Protein AF-A0AAV5N137-F1 (afdb_monomer_lite)

Structure (mmCIF, N/CA/C/O backbone):
data_AF-A0AAV5N137-F1
#
_entry.id   AF-A0AAV5N137-F1
#
loop_
_atom_site.group_PDB
_atom_site.id
_atom_site.type_symbol
_atom_site.label_atom_id
_atom_site.label_alt_id
_atom_site.label_comp_id
_atom_site.label_asym_id
_atom_site.label_entity_id
_atom_site.label_seq_id
_atom_site.pdbx_PDB_ins_code
_atom_site.Cartn_x
_atom_site.Cartn_y
_atom_site.Cartn_z
_atom_site.occupancy
_atom_site.B_iso_or_equiv
_atom_site.auth_seq_id
_atom_site.auth_comp_id
_atom_site.auth_asym_id
_atom_site.auth_atom_id
_atom_site.pdbx_PDB_model_num
ATOM 1 N N . MET A 1 1 ? -6.662 -9.272 16.182 1.00 46.34 1 MET A N 1
ATOM 2 C CA . MET A 1 1 ? -5.315 -9.118 15.585 1.00 46.34 1 MET A CA 1
ATOM 3 C C . MET A 1 1 ? -5.108 -9.869 14.259 1.00 46.34 1 MET A C 1
ATOM 5 O O . MET A 1 1 ? -4.043 -9.721 13.680 1.00 46.34 1 MET A O 1
ATOM 9 N N . GLY A 1 2 ? -6.077 -10.632 13.726 1.00 52.94 2 GLY A N 1
ATOM 10 C CA . GLY A 1 2 ? -5.868 -11.400 12.486 1.00 52.94 2 GLY A CA 1
ATOM 11 C C . GLY A 1 2 ? -5.713 -10.558 11.212 1.00 52.94 2 GLY A C 1
ATOM 12 O O . GLY A 1 2 ? -4.895 -10.916 10.373 1.00 52.94 2 GLY A O 1
ATOM 13 N N . TYR A 1 3 ? -6.411 -9.423 11.078 1.00 55.66 3 TYR A N 1
ATOM 14 C CA . TYR A 1 3 ? -6.530 -8.713 9.794 1.00 55.66 3 TYR A CA 1
ATOM 15 C C . TYR A 1 3 ? -5.187 -8.220 9.238 1.00 55.66 3 TYR A C 1
ATOM 17 O O . TYR A 1 3 ? -4.901 -8.440 8.071 1.00 55.66 3 TYR A O 1
ATOM 25 N N . LEU A 1 4 ? -4.319 -7.661 10.090 1.00 54.88 4 LEU A N 1
ATOM 26 C CA . LEU A 1 4 ? -2.991 -7.159 9.695 1.00 54.88 4 LEU A CA 1
ATOM 27 C C . LEU A 1 4 ? -2.093 -8.224 9.063 1.00 54.88 4 LEU A C 1
ATOM 29 O O . LEU A 1 4 ? -1.294 -7.922 8.186 1.00 54.88 4 LEU A O 1
ATOM 33 N N . ASN A 1 5 ? -2.207 -9.464 9.535 1.00 53.72 5 ASN A N 1
ATOM 34 C CA . ASN A 1 5 ? -1.331 -10.551 9.108 1.00 53.72 5 ASN A CA 1
ATOM 35 C C . ASN A 1 5 ? -1.971 -11.418 8.019 1.00 53.72 5 ASN A C 1
ATOM 37 O O . ASN A 1 5 ? -1.263 -12.047 7.241 1.00 53.72 5 ASN A O 1
ATOM 41 N N . THR A 1 6 ? -3.303 -11.488 7.988 1.00 56.66 6 THR A N 1
ATOM 42 C CA . THR A 1 6 ? -4.054 -12.412 7.121 1.00 56.66 6 THR A CA 1
ATOM 43 C C . THR A 1 6 ? -4.774 -11.712 5.979 1.00 56.66 6 THR A C 1
ATOM 45 O O . THR A 1 6 ? -5.193 -12.383 5.044 1.00 56.66 6 THR A O 1
ATOM 48 N N . HIS A 1 7 ? -4.921 -10.385 6.048 1.00 61.78 7 HIS A N 1
ATOM 49 C CA . HIS A 1 7 ? -5.815 -9.606 5.190 1.00 61.78 7 HIS A CA 1
ATOM 50 C C . HIS A 1 7 ? -7.255 -10.158 5.168 1.00 61.78 7 HIS A C 1
ATOM 52 O O . HIS A 1 7 ? -7.989 -9.953 4.207 1.00 61.78 7 HIS A O 1
ATOM 58 N N . ASP A 1 8 ? -7.671 -10.855 6.234 1.00 66.31 8 ASP A N 1
ATOM 59 C CA . ASP A 1 8 ? -9.002 -11.448 6.362 1.00 66.31 8 ASP A CA 1
ATOM 60 C C . ASP A 1 8 ? -10.083 -10.371 6.535 1.00 66.31 8 ASP A C 1
ATOM 62 O O . ASP A 1 8 ? -10.318 -9.862 7.638 1.00 66.31 8 ASP A O 1
ATOM 66 N N . SER A 1 9 ? -10.744 -10.016 5.433 1.00 67.75 9 SER A N 1
ATOM 67 C CA . SER A 1 9 ? -11.771 -8.974 5.383 1.00 67.75 9 SER A CA 1
ATOM 68 C C . SER A 1 9 ? -12.958 -9.228 6.317 1.00 67.75 9 SER A C 1
ATOM 70 O O . SER A 1 9 ? -13.647 -8.273 6.672 1.00 67.75 9 SER A O 1
ATOM 72 N N . HIS A 1 10 ? -13.161 -10.454 6.817 1.00 70.19 10 HIS A N 1
ATOM 73 C CA . HIS A 1 10 ? -14.184 -10.751 7.826 1.00 70.19 10 HIS A CA 1
ATOM 74 C C . HIS A 1 10 ? -13.911 -10.103 9.190 1.00 70.19 10 HIS A C 1
ATOM 76 O O . HIS A 1 10 ? -14.809 -10.013 10.026 1.00 70.19 10 HIS A O 1
ATOM 82 N N . LEU A 1 11 ? -12.683 -9.641 9.430 1.00 75.06 11 LEU A N 1
ATOM 83 C CA . LEU A 1 11 ? -12.301 -8.939 10.654 1.00 75.06 11 LEU A CA 1
ATOM 84 C C . LEU A 1 11 ? -12.555 -7.425 10.585 1.00 75.06 11 LEU A C 1
ATOM 86 O O . LEU A 1 11 ? -12.380 -6.735 11.595 1.00 75.06 11 LEU A O 1
ATOM 90 N N . LEU A 1 12 ? -12.957 -6.902 9.422 1.00 78.00 12 LEU A N 1
ATOM 91 C CA . LEU A 1 12 ? -13.358 -5.508 9.253 1.00 78.00 12 LEU A CA 1
ATOM 92 C C . LEU A 1 12 ? -14.721 -5.262 9.902 1.00 78.00 12 LEU A C 1
ATOM 94 O O . LEU A 1 12 ? -15.621 -6.093 9.840 1.00 78.00 12 LEU A O 1
ATOM 98 N N . SER A 1 13 ? -14.878 -4.095 10.522 1.00 82.19 13 SER A N 1
ATOM 99 C CA . SER A 1 13 ? -16.135 -3.679 11.145 1.00 82.19 13 SER A CA 1
ATOM 100 C C . SER A 1 13 ? -17.238 -3.555 10.085 1.00 82.19 13 SER A C 1
ATOM 102 O O . SER A 1 13 ? -17.100 -2.740 9.161 1.00 82.19 13 SER A O 1
ATOM 104 N N . PRO A 1 14 ? -18.360 -4.291 10.203 1.00 83.31 14 PRO A N 1
ATOM 105 C CA . PRO A 1 14 ? -19.490 -4.161 9.291 1.00 83.31 14 PRO A CA 1
ATOM 106 C C . PRO A 1 14 ? -20.093 -2.754 9.301 1.00 83.31 14 PRO A C 1
ATOM 108 O O . PRO A 1 14 ? -20.445 -2.238 8.241 1.00 83.31 14 PRO A O 1
ATOM 111 N N . SER A 1 15 ? -20.173 -2.094 10.467 1.00 82.88 15 SER A N 1
ATOM 112 C CA . SER A 1 15 ? -20.738 -0.738 10.562 1.00 82.88 15 SER A CA 1
ATOM 113 C C . SER A 1 15 ? -19.902 0.325 9.850 1.00 82.88 15 SER A C 1
ATOM 115 O O . SER A 1 15 ? -20.441 1.357 9.442 1.00 82.88 15 SER A O 1
ATOM 117 N N . ILE A 1 16 ? -18.600 0.088 9.686 1.00 81.31 16 ILE A N 1
ATOM 118 C CA . ILE A 1 16 ? -17.709 0.952 8.908 1.00 81.31 16 ILE A CA 1
ATOM 119 C C . ILE A 1 16 ? -17.701 0.539 7.439 1.00 81.31 16 ILE A C 1
ATOM 121 O O . ILE A 1 16 ? -17.806 1.403 6.572 1.00 81.31 16 ILE A O 1
ATOM 125 N N . SER A 1 17 ? -17.674 -0.763 7.156 1.00 79.38 17 SER A N 1
ATOM 126 C CA . SER A 1 17 ? -17.726 -1.297 5.790 1.00 79.38 17 SER A CA 1
ATOM 127 C C . SER A 1 17 ? -18.972 -0.829 5.039 1.00 79.38 17 SER A C 1
ATOM 129 O O . SER A 1 17 ? -18.875 -0.395 3.897 1.00 79.38 17 SER A O 1
ATOM 131 N N . ALA A 1 18 ? -20.128 -0.800 5.709 1.00 80.19 18 ALA A N 1
ATOM 132 C CA . ALA A 1 18 ? -21.384 -0.309 5.140 1.00 80.19 18 ALA A CA 1
ATOM 133 C C . ALA A 1 18 ? -21.355 1.179 4.738 1.00 80.19 18 ALA A C 1
ATOM 135 O O . ALA A 1 18 ? -22.174 1.611 3.931 1.00 80.19 18 ALA A O 1
ATOM 136 N N . LYS A 1 19 ? -20.431 1.976 5.290 1.00 80.12 19 LYS A N 1
ATOM 137 C CA . LYS A 1 19 ? -20.258 3.400 4.945 1.00 80.12 19 LYS A CA 1
ATOM 138 C C . LYS A 1 19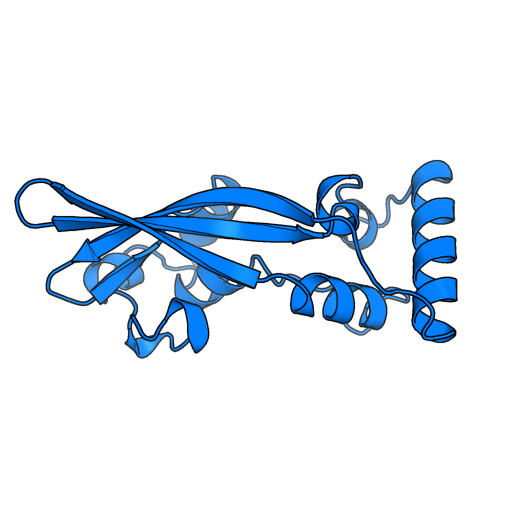 ? -19.316 3.612 3.763 1.00 80.12 19 LYS A C 1
ATOM 140 O O . LYS A 1 19 ? -19.058 4.754 3.401 1.00 80.12 19 LYS A O 1
ATOM 145 N N . CYS A 1 20 ? -18.796 2.529 3.199 1.00 77.19 20 CYS A N 1
ATOM 146 C CA . CYS A 1 20 ? -17.802 2.544 2.149 1.00 77.19 20 CYS A CA 1
ATOM 147 C C . CYS A 1 20 ? -18.326 1.805 0.915 1.00 77.19 20 CYS A C 1
ATOM 149 O O . CYS A 1 20 ? -17.982 0.638 0.717 1.00 77.19 20 CYS A O 1
ATOM 151 N N . PRO A 1 21 ? -19.190 2.438 0.101 1.00 74.31 21 PRO A N 1
ATOM 152 C CA . PRO A 1 21 ? -19.767 1.801 -1.082 1.00 74.31 21 PRO A CA 1
ATOM 153 C C . PRO A 1 21 ? -18.718 1.272 -2.075 1.00 74.31 21 PRO A C 1
ATOM 155 O O . PRO A 1 21 ? -18.982 0.271 -2.732 1.00 74.31 21 PRO A O 1
ATOM 158 N N . GLY A 1 22 ? -17.510 1.849 -2.114 1.00 65.69 22 GLY A N 1
ATOM 159 C CA . GLY A 1 22 ? -16.383 1.331 -2.907 1.00 65.69 22 GLY A CA 1
ATOM 160 C C . GLY A 1 22 ? -15.729 0.039 -2.377 1.00 65.69 22 GLY A C 1
ATOM 161 O O . GLY A 1 22 ? -14.811 -0.481 -3.010 1.00 65.69 22 GLY A O 1
ATOM 162 N N . GLY A 1 23 ? -16.181 -0.486 -1.230 1.00 70.19 23 GLY A N 1
ATOM 163 C CA . GLY A 1 23 ? -15.668 -1.701 -0.584 1.00 70.19 23 GLY A CA 1
ATOM 164 C C . GLY A 1 23 ? -14.403 -1.453 0.242 1.00 70.19 23 GLY A C 1
ATOM 165 O O . GLY A 1 23 ? -13.297 -1.396 -0.289 1.00 70.19 23 GLY A O 1
ATOM 166 N N . ILE A 1 24 ? -14.537 -1.319 1.567 1.00 69.31 24 ILE A N 1
A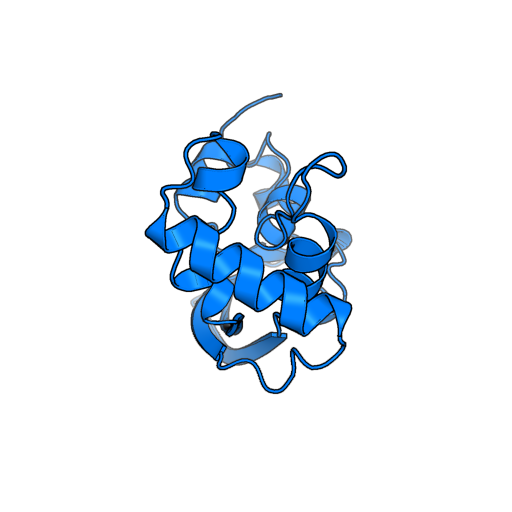TOM 167 C CA . ILE A 1 24 ? -13.401 -1.009 2.459 1.00 69.31 24 ILE A CA 1
ATOM 168 C C . ILE A 1 24 ? -12.321 -2.102 2.485 1.00 69.31 24 ILE A C 1
ATOM 170 O O . ILE A 1 24 ? -11.149 -1.806 2.704 1.00 69.31 24 ILE A O 1
ATOM 174 N N . ASP A 1 25 ? -12.699 -3.350 2.225 1.00 64.75 25 ASP A N 1
ATOM 175 C CA . ASP A 1 25 ? -11.802 -4.492 2.070 1.00 64.75 25 ASP A CA 1
ATOM 176 C C . ASP A 1 25 ? -10.869 -4.311 0.868 1.00 64.75 25 ASP A C 1
ATOM 178 O O . ASP A 1 25 ? -9.657 -4.488 0.998 1.00 64.75 25 ASP A O 1
ATOM 182 N N . LYS A 1 26 ? -11.409 -3.843 -0.264 1.00 59.59 26 LYS A N 1
ATOM 183 C CA . LYS A 1 26 ? -10.624 -3.486 -1.452 1.00 59.59 26 LYS A CA 1
ATOM 184 C C . LYS A 1 26 ? -9.680 -2.320 -1.149 1.00 59.59 26 LYS A C 1
ATOM 186 O O . LYS A 1 26 ? -8.545 -2.319 -1.612 1.00 59.59 26 LYS A O 1
ATOM 191 N N . LEU A 1 27 ? -10.124 -1.339 -0.356 1.00 54.25 27 LEU A N 1
ATOM 192 C CA . LEU A 1 27 ? -9.367 -0.115 -0.059 1.00 54.25 27 LEU A CA 1
ATOM 193 C C . LEU A 1 27 ? -8.231 -0.305 0.937 1.00 54.25 27 LEU A C 1
ATOM 195 O O . LEU A 1 27 ? -7.148 0.236 0.732 1.00 54.25 27 LEU A O 1
ATOM 199 N N . ALA A 1 28 ? -8.454 -1.065 2.002 1.00 53.66 28 ALA A N 1
ATOM 200 C CA . ALA A 1 28 ? -7.406 -1.389 2.959 1.00 53.66 28 ALA A CA 1
ATOM 201 C C . ALA A 1 28 ? -6.327 -2.289 2.327 1.00 53.66 28 ALA A C 1
ATOM 203 O O . ALA A 1 28 ? -5.169 -2.228 2.727 1.00 53.66 28 ALA A O 1
ATOM 204 N N . MET A 1 29 ? -6.680 -3.054 1.285 1.00 50.62 29 MET A N 1
ATOM 205 C CA . MET A 1 29 ? -5.733 -3.809 0.455 1.00 50.62 29 MET A CA 1
ATOM 206 C C . MET A 1 29 ? -5.156 -3.007 -0.723 1.00 50.62 29 MET A C 1
ATOM 208 O O . MET A 1 29 ? -4.165 -3.436 -1.305 1.00 50.62 29 MET A O 1
ATOM 212 N N . LEU A 1 30 ? -5.723 -1.845 -1.070 1.00 47.59 30 LEU A N 1
ATOM 213 C CA . LEU A 1 30 ? -5.300 -0.994 -2.199 1.00 47.59 30 LEU A CA 1
ATOM 214 C C . LEU A 1 30 ? -3.940 -0.319 -1.995 1.00 47.59 30 LEU A C 1
ATOM 216 O O . LEU A 1 30 ? -3.433 0.307 -2.924 1.00 47.59 30 LEU A O 1
ATOM 220 N N . GLU A 1 31 ? -3.310 -0.470 -0.829 1.00 53.66 31 GLU A N 1
ATOM 221 C CA . GLU A 1 31 ? -1.874 -0.206 -0.726 1.00 53.66 31 GLU A CA 1
ATOM 222 C C . GLU A 1 31 ? -1.050 -1.227 -1.512 1.00 53.66 31 GLU A C 1
ATOM 224 O O . GLU A 1 31 ? 0.067 -0.911 -1.885 1.00 53.66 31 GLU A O 1
ATOM 229 N N . HIS A 1 32 ? -1.602 -2.391 -1.864 1.00 58.78 32 HIS A N 1
ATOM 230 C CA . HIS A 1 32 ? -1.098 -3.273 -2.913 1.00 58.78 32 HIS A CA 1
ATOM 231 C C . HIS A 1 32 ? -1.877 -3.014 -4.204 1.00 58.78 32 HIS A C 1
ATOM 233 O O . HIS A 1 32 ? -2.744 -3.793 -4.596 1.00 58.78 32 HIS A O 1
ATOM 239 N N . ASN A 1 33 ? -1.576 -1.904 -4.876 1.00 61.28 33 ASN A N 1
ATOM 240 C CA . ASN A 1 33 ? -2.116 -1.598 -6.200 1.00 61.28 33 ASN A CA 1
ATOM 241 C C . ASN A 1 33 ? -1.039 -1.849 -7.265 1.00 61.28 33 ASN A C 1
ATOM 243 O O . ASN A 1 33 ? -0.489 -0.881 -7.807 1.00 61.28 33 ASN A O 1
ATOM 247 N N . PRO A 1 34 ? -0.676 -3.122 -7.540 1.00 69.44 34 PRO A N 1
ATOM 248 C CA . PRO A 1 34 ? 0.251 -3.414 -8.614 1.00 69.44 34 PRO A CA 1
ATOM 249 C C . PRO A 1 34 ? -0.312 -2.871 -9.924 1.00 69.44 34 PRO A C 1
ATOM 251 O O . PRO A 1 34 ? -1.511 -2.623 -10.075 1.00 69.44 34 PRO A O 1
ATOM 254 N N . LEU A 1 35 ? 0.573 -2.689 -10.891 1.00 74.25 35 LEU A N 1
ATOM 255 C CA . LEU A 1 35 ? 0.153 -2.275 -12.218 1.00 74.25 35 LEU A CA 1
ATOM 256 C C . LEU A 1 35 ? -0.818 -3.289 -12.845 1.00 74.25 35 LEU A C 1
ATOM 258 O O . LEU A 1 35 ? -0.934 -4.423 -12.383 1.00 74.25 35 LEU A O 1
ATOM 262 N N . PRO A 1 36 ? -1.519 -2.908 -13.918 1.00 74.25 36 PRO A N 1
ATOM 263 C CA . PRO A 1 36 ? -2.243 -3.865 -14.743 1.00 74.25 36 PRO A CA 1
ATOM 264 C C . PRO A 1 36 ? -1.318 -4.984 -15.277 1.00 74.25 36 PRO A C 1
ATOM 266 O O . PRO A 1 36 ? -0.151 -4.699 -15.564 1.00 74.25 36 PRO A O 1
ATOM 269 N N . PRO A 1 37 ? -1.798 -6.237 -15.432 1.00 82.00 37 PRO A N 1
ATOM 270 C CA . PRO A 1 37 ? -0.974 -7.367 -15.886 1.00 82.00 37 PRO A CA 1
ATOM 271 C C . PRO A 1 37 ? -0.313 -7.198 -17.261 1.00 82.00 37 PRO A C 1
ATOM 273 O O . PRO A 1 37 ? 0.686 -7.851 -17.549 1.00 82.00 37 PRO A O 1
ATOM 276 N N . ASP A 1 38 ? -0.872 -6.341 -18.110 1.00 81.62 38 ASP A N 1
ATOM 277 C CA . ASP A 1 38 ? -0.360 -5.974 -19.431 1.00 81.62 38 ASP A CA 1
ATOM 278 C C . ASP A 1 38 ? 0.766 -4.923 -19.380 1.00 81.62 38 ASP A C 1
ATOM 280 O O . ASP A 1 38 ? 1.404 -4.652 -20.397 1.00 81.62 38 ASP A O 1
ATOM 284 N N . ASN A 1 39 ? 1.063 -4.354 -18.208 1.00 83.12 39 ASN A N 1
ATOM 285 C CA . ASN A 1 39 ? 2.172 -3.424 -18.032 1.00 83.12 39 ASN A CA 1
ATOM 286 C C . ASN A 1 39 ? 3.517 -4.161 -17.876 1.00 83.12 39 ASN A C 1
ATOM 288 O O . ASN A 1 39 ? 3.652 -5.084 -17.073 1.00 83.12 39 ASN A O 1
ATOM 292 N N . GLU A 1 40 ? 4.560 -3.689 -18.566 1.00 84.44 40 GLU A N 1
ATOM 293 C CA . GLU A 1 40 ? 5.906 -4.285 -18.525 1.00 84.44 40 GLU A CA 1
ATOM 294 C C . GLU A 1 40 ? 6.555 -4.319 -17.122 1.00 84.44 40 GLU A C 1
ATOM 296 O O . GLU A 1 40 ? 7.434 -5.147 -16.864 1.00 84.44 40 GLU A O 1
ATOM 301 N N . TYR A 1 41 ? 6.111 -3.458 -16.198 1.00 84.56 41 TYR A N 1
ATOM 302 C CA . TYR A 1 41 ? 6.585 -3.409 -14.812 1.00 84.56 41 TYR A CA 1
ATOM 303 C C . TYR A 1 41 ? 5.663 -4.143 -13.828 1.00 84.56 41 TYR A C 1
ATOM 305 O O . TYR A 1 41 ? 5.887 -4.065 -12.620 1.00 84.56 41 TYR A O 1
ATOM 313 N N . TYR A 1 42 ? 4.653 -4.882 -14.302 1.00 84.62 42 TYR A N 1
ATOM 314 C CA . TYR A 1 42 ? 3.693 -5.588 -13.447 1.00 84.62 42 TYR A CA 1
ATOM 315 C C . TYR A 1 42 ? 4.355 -6.507 -12.416 1.00 84.62 42 TYR A C 1
ATOM 317 O O . TYR A 1 42 ? 4.123 -6.354 -11.218 1.00 84.62 42 TYR A O 1
ATOM 325 N N . ALA A 1 43 ? 5.231 -7.414 -12.852 1.00 87.81 43 ALA A N 1
ATOM 326 C CA . ALA A 1 43 ? 5.885 -8.365 -11.950 1.00 87.81 43 ALA A CA 1
ATOM 327 C C . ALA A 1 43 ? 6.769 -7.665 -10.901 1.00 87.81 43 ALA A C 1
ATOM 329 O O . ALA A 1 43 ? 6.752 -8.031 -9.726 1.00 87.81 43 ALA A O 1
ATOM 330 N N . LEU A 1 44 ? 7.481 -6.605 -11.306 1.00 87.50 44 LEU A N 1
ATOM 331 C CA . LEU A 1 44 ? 8.245 -5.760 -10.386 1.00 87.50 44 LEU A CA 1
ATOM 332 C C . LEU A 1 44 ? 7.317 -5.074 -9.373 1.00 87.50 44 LEU A C 1
ATOM 334 O O . LEU A 1 44 ? 7.633 -5.038 -8.188 1.00 87.50 44 LEU A O 1
ATOM 338 N N . SER A 1 45 ? 6.166 -4.564 -9.821 1.00 82.44 45 SER A N 1
ATOM 339 C CA . SER A 1 45 ? 5.182 -3.927 -8.942 1.00 82.44 45 SER A CA 1
ATOM 340 C C . SER A 1 45 ? 4.637 -4.887 -7.896 1.00 82.44 45 SER A C 1
ATOM 342 O O . SER A 1 45 ? 4.641 -4.562 -6.712 1.00 82.44 45 SER A O 1
ATOM 344 N N . GLN A 1 46 ? 4.262 -6.101 -8.304 1.00 83.94 46 GLN A N 1
ATOM 345 C CA . GLN A 1 46 ? 3.807 -7.132 -7.379 1.00 83.94 46 GLN A CA 1
ATOM 346 C C . GLN A 1 46 ? 4.885 -7.497 -6.365 1.00 83.94 46 GLN A C 1
ATOM 348 O O . GLN A 1 46 ? 4.583 -7.626 -5.182 1.00 83.94 46 GLN A O 1
ATOM 353 N N . TYR A 1 47 ? 6.134 -7.628 -6.814 1.00 87.19 47 TYR A N 1
ATOM 354 C CA . TYR A 1 47 ? 7.253 -7.909 -5.926 1.00 87.19 47 TYR A CA 1
ATOM 355 C C . TYR A 1 47 ? 7.445 -6.805 -4.881 1.00 87.19 47 TYR A C 1
ATOM 357 O O . TY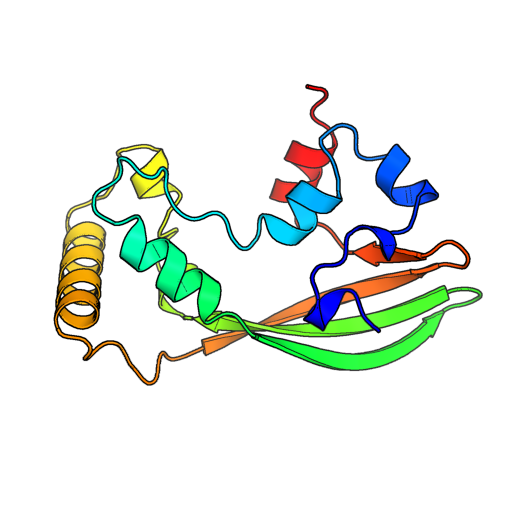R A 1 47 ? 7.460 -7.093 -3.690 1.00 87.19 47 TYR A O 1
ATOM 365 N N . LEU A 1 48 ? 7.528 -5.541 -5.307 1.00 85.94 48 LEU A N 1
ATOM 366 C CA . LEU A 1 48 ? 7.727 -4.411 -4.397 1.00 85.94 48 LEU A CA 1
ATOM 367 C C . LEU A 1 48 ? 6.572 -4.265 -3.396 1.00 85.94 48 LEU A C 1
ATOM 369 O O . LEU A 1 48 ? 6.821 -4.015 -2.220 1.00 85.94 48 LEU A O 1
ATOM 373 N N . TYR A 1 49 ? 5.324 -4.458 -3.827 1.00 81.44 49 TYR A N 1
ATOM 374 C CA . TYR A 1 49 ? 4.179 -4.455 -2.914 1.00 81.44 49 TYR A CA 1
ATOM 375 C C . TYR A 1 49 ? 4.198 -5.644 -1.946 1.00 81.44 49 TYR A C 1
ATOM 377 O O . TYR A 1 49 ? 3.909 -5.469 -0.768 1.00 81.44 49 TYR A O 1
ATOM 385 N N . GLY A 1 50 ? 4.624 -6.829 -2.394 1.00 81.06 50 GLY A N 1
ATOM 386 C CA . GLY A 1 50 ? 4.795 -8.003 -1.532 1.00 81.06 50 GLY A CA 1
ATOM 387 C C . GLY A 1 50 ? 5.890 -7.857 -0.468 1.00 81.06 50 GLY A C 1
ATOM 388 O O . GLY A 1 50 ? 5.905 -8.607 0.504 1.00 81.06 50 GLY A O 1
ATOM 389 N N . GLU A 1 51 ? 6.788 -6.883 -0.620 1.00 85.62 51 GLU A N 1
ATOM 390 C CA . GLU A 1 51 ? 7.830 -6.565 0.359 1.00 85.62 51 GLU A CA 1
ATOM 391 C C . GLU A 1 51 ? 7.346 -5.623 1.475 1.00 85.62 51 GLU A C 1
ATOM 393 O O . GLU A 1 51 ? 8.105 -5.344 2.409 1.00 85.62 51 GLU A O 1
ATOM 398 N N . ILE A 1 52 ? 6.110 -5.123 1.424 1.00 82.12 52 ILE A N 1
ATOM 399 C CA . ILE A 1 52 ? 5.546 -4.320 2.513 1.00 82.12 52 ILE A CA 1
ATOM 400 C C . ILE A 1 52 ? 5.312 -5.208 3.740 1.00 82.12 52 ILE A C 1
ATOM 402 O O . ILE A 1 52 ? 4.750 -6.298 3.652 1.00 82.12 52 ILE A O 1
ATOM 406 N N . THR A 1 53 ? 5.728 -4.732 4.914 1.00 81.12 53 THR A N 1
ATOM 407 C CA . THR A 1 53 ? 5.506 -5.443 6.184 1.00 81.12 53 THR A CA 1
ATOM 408 C C . THR A 1 53 ? 4.808 -4.555 7.197 1.00 81.12 53 THR A C 1
ATOM 410 O O . THR A 1 53 ? 5.120 -3.369 7.280 1.00 81.12 53 THR A O 1
ATOM 413 N N . TYR A 1 54 ? 3.948 -5.141 8.026 1.00 78.50 54 TYR A N 1
ATOM 414 C CA . TYR A 1 54 ? 3.184 -4.431 9.050 1.00 78.50 54 TYR A CA 1
ATOM 415 C C . TYR A 1 54 ? 3.588 -4.882 10.455 1.00 78.50 54 TYR A C 1
ATOM 417 O O . TYR A 1 54 ? 3.883 -6.055 10.689 1.00 78.50 54 TYR A O 1
ATOM 425 N N . LYS A 1 55 ? 3.579 -3.953 11.412 1.00 79.62 55 LYS A N 1
ATOM 426 C CA . LYS A 1 55 ? 3.861 -4.221 12.823 1.00 79.62 55 LYS A CA 1
ATOM 427 C C . LYS A 1 55 ? 3.020 -3.327 13.726 1.00 79.62 55 LYS A C 1
ATOM 429 O O . LYS A 1 55 ? 2.975 -2.117 13.548 1.00 79.62 55 LYS A O 1
ATOM 434 N N . ILE A 1 56 ? 2.414 -3.902 14.762 1.00 79.62 56 ILE A N 1
ATOM 435 C CA . ILE A 1 56 ? 1.756 -3.115 15.813 1.00 79.62 56 ILE A CA 1
ATOM 436 C C . ILE A 1 56 ? 2.825 -2.426 16.667 1.00 79.62 56 ILE A C 1
ATOM 438 O O . ILE A 1 56 ? 3.749 -3.074 17.166 1.00 79.62 56 ILE A O 1
ATOM 442 N N . ARG A 1 57 ? 2.706 -1.107 16.836 1.00 84.94 57 ARG A N 1
ATOM 443 C CA . ARG A 1 57 ? 3.630 -0.297 17.645 1.00 84.94 57 ARG A CA 1
ATOM 444 C C . ARG A 1 57 ? 3.076 0.044 19.007 1.00 84.94 57 ARG A C 1
ATOM 446 O O . ARG A 1 57 ? 3.831 0.069 19.975 1.00 84.94 57 ARG A O 1
ATOM 453 N N . SER A 1 58 ? 1.785 0.324 19.078 1.00 85.50 58 SER A N 1
ATOM 454 C CA . SER A 1 58 ? 1.128 0.656 20.330 1.00 85.50 58 SER A CA 1
ATOM 455 C C . SER A 1 58 ? -0.359 0.365 20.251 1.00 85.50 58 SER A C 1
ATOM 457 O O . SER A 1 58 ? -0.960 0.332 19.178 1.00 85.50 58 SER A O 1
ATOM 459 N N . GLU A 1 59 ? -0.942 0.173 21.425 1.00 88.81 59 GLU A N 1
ATOM 460 C CA . GLU A 1 59 ? -2.377 0.066 21.617 1.00 88.81 59 GLU A CA 1
ATOM 461 C C . GLU A 1 59 ? -2.753 1.011 22.752 1.00 88.81 59 GLU A C 1
ATOM 463 O O . GLU A 1 59 ? -2.088 1.053 23.790 1.00 88.81 59 GLU A O 1
ATOM 468 N N . ARG A 1 60 ? -3.807 1.799 22.560 1.00 89.94 60 ARG A N 1
ATOM 469 C CA . ARG A 1 60 ? -4.345 2.681 23.596 1.00 89.94 60 ARG A CA 1
ATOM 470 C C . ARG A 1 60 ? -5.858 2.606 23.618 1.00 89.94 60 ARG A C 1
ATOM 472 O O . ARG A 1 60 ? -6.498 2.473 22.579 1.00 89.94 60 ARG A O 1
ATOM 479 N N . LYS A 1 61 ? -6.438 2.735 24.805 1.00 87.38 61 LYS A N 1
ATOM 480 C CA . LYS A 1 61 ? -7.886 2.835 24.969 1.00 87.38 61 LYS A CA 1
ATOM 481 C C . LYS A 1 61 ? -8.312 4.300 24.871 1.00 87.38 61 LYS A C 1
ATOM 483 O O . LYS A 1 61 ? -7.716 5.149 25.527 1.00 87.38 61 LYS A O 1
ATOM 488 N N . ASP A 1 62 ? -9.338 4.570 24.075 1.00 84.50 62 ASP A N 1
ATOM 489 C CA . ASP A 1 62 ? -9.970 5.881 23.923 1.00 84.50 62 ASP A CA 1
ATOM 490 C C . ASP A 1 62 ? -11.490 5.719 24.081 1.00 84.50 62 ASP A C 1
ATOM 492 O O . ASP A 1 62 ? -12.194 5.257 23.177 1.00 84.50 62 ASP A O 1
ATOM 496 N N . GLY A 1 63 ? -11.986 5.979 25.295 1.00 84.06 63 GLY A N 1
ATOM 497 C CA . GLY A 1 63 ? -13.357 5.659 25.696 1.00 84.06 63 GLY A CA 1
ATOM 498 C C . GLY A 1 63 ? -13.675 4.164 25.548 1.00 84.06 63 GLY A C 1
ATOM 499 O O . GLY A 1 63 ? -13.045 3.317 26.182 1.00 84.06 63 GLY A O 1
ATOM 500 N N . ASP A 1 64 ? -14.649 3.847 24.694 1.00 80.06 64 ASP A N 1
ATOM 501 C CA . ASP A 1 64 ? -15.090 2.478 24.374 1.00 80.06 64 ASP A CA 1
ATOM 502 C C . ASP A 1 64 ? -14.300 1.827 23.222 1.00 80.06 64 ASP A C 1
ATOM 504 O O . ASP A 1 64 ? -14.621 0.715 22.798 1.00 80.06 64 ASP A O 1
ATOM 508 N N . ARG A 1 65 ? -13.288 2.517 22.685 1.00 80.94 65 ARG A N 1
ATOM 509 C CA . ARG A 1 65 ? -12.529 2.098 21.502 1.00 80.94 65 ARG A CA 1
ATOM 510 C C . ARG A 1 65 ? -11.097 1.741 21.878 1.00 80.94 65 ARG A C 1
ATOM 512 O O . ARG A 1 65 ? -10.531 2.310 22.812 1.00 80.94 65 ARG A O 1
ATOM 519 N N . ILE A 1 66 ? -10.495 0.829 21.121 1.00 84.00 66 ILE A N 1
ATOM 520 C CA . ILE A 1 66 ? -9.050 0.580 21.178 1.00 84.00 66 ILE A CA 1
ATOM 521 C C . ILE A 1 66 ? -8.445 1.134 19.895 1.00 84.00 66 ILE A C 1
ATOM 523 O O . ILE A 1 66 ? -8.848 0.751 18.803 1.00 84.00 66 ILE A O 1
ATOM 527 N N . ILE A 1 67 ? -7.496 2.050 20.027 1.00 85.56 67 ILE A N 1
ATOM 528 C CA . ILE A 1 67 ? -6.718 2.589 18.918 1.00 85.56 67 ILE A CA 1
ATOM 529 C C . ILE A 1 67 ? -5.402 1.822 18.871 1.00 85.56 67 ILE A C 1
ATOM 531 O O . ILE A 1 67 ? -4.653 1.811 19.847 1.00 85.56 67 ILE A O 1
ATOM 535 N N . VAL A 1 68 ? -5.131 1.193 17.736 1.00 83.00 68 VAL A N 1
ATOM 536 C CA . VAL A 1 68 ? -3.912 0.443 17.448 1.00 83.00 68 VAL A CA 1
ATOM 537 C C . VAL A 1 68 ? -3.093 1.259 16.461 1.00 83.00 68 VAL A C 1
ATOM 539 O O . VAL A 1 68 ? -3.546 1.501 15.346 1.00 83.00 68 VAL A O 1
ATOM 542 N N . THR A 1 69 ? -1.896 1.687 16.844 1.00 84.25 69 THR A N 1
ATOM 543 C CA . THR A 1 69 ? -0.964 2.301 15.895 1.00 84.25 69 THR A CA 1
ATOM 544 C C . THR A 1 69 ? -0.184 1.200 15.196 1.00 84.25 69 THR A C 1
ATOM 546 O O . THR A 1 69 ? 0.483 0.379 15.838 1.00 84.25 69 THR A O 1
ATOM 549 N N . VAL A 1 70 ? -0.258 1.199 13.873 1.00 81.75 70 VAL A N 1
ATOM 550 C CA . VAL A 1 70 ? 0.409 0.244 12.996 1.00 81.75 70 VAL A CA 1
ATOM 551 C C . VAL A 1 70 ? 1.544 0.970 12.283 1.00 81.75 70 VAL A C 1
ATOM 553 O O . VAL A 1 70 ? 1.361 2.056 11.743 1.00 81.75 70 VAL A O 1
ATOM 556 N N . GLU A 1 71 ? 2.726 0.370 12.318 1.00 83.88 71 GLU A N 1
ATOM 557 C CA . GLU A 1 71 ? 3.866 0.724 11.481 1.00 83.88 71 GLU A CA 1
ATOM 558 C C . GLU A 1 71 ? 3.846 -0.165 10.249 1.00 83.88 71 GLU A C 1
ATOM 560 O O . GLU A 1 71 ? 3.832 -1.392 10.347 1.00 83.88 71 GLU A O 1
ATOM 565 N N . GLN A 1 72 ? 3.866 0.470 9.095 1.00 84.88 72 GLN A N 1
ATOM 566 C CA . GLN A 1 72 ? 4.029 -0.151 7.803 1.00 84.88 72 GLN A CA 1
ATOM 567 C C . GLN A 1 72 ? 5.415 0.205 7.279 1.00 84.88 72 GLN A C 1
ATOM 569 O O . GLN A 1 72 ? 5.755 1.375 7.153 1.00 84.88 72 GLN A O 1
ATOM 574 N N . MET A 1 73 ? 6.219 -0.798 6.951 1.00 85.50 73 MET A N 1
ATOM 575 C CA . MET A 1 73 ? 7.519 -0.596 6.317 1.00 85.50 73 MET A CA 1
ATOM 576 C C . MET A 1 73 ? 7.354 -0.736 4.808 1.00 85.50 73 MET A C 1
ATOM 578 O O . MET A 1 73 ? 7.116 -1.840 4.316 1.00 85.50 73 MET A O 1
ATOM 582 N N . ILE A 1 74 ? 7.499 0.371 4.085 1.00 83.88 74 ILE A N 1
ATOM 583 C CA . ILE A 1 74 ? 7.297 0.440 2.635 1.00 83.88 74 ILE A CA 1
ATOM 584 C C . ILE A 1 74 ? 8.663 0.551 1.947 1.00 83.88 74 ILE A C 1
ATOM 586 O O . ILE A 1 74 ? 9.451 1.417 2.335 1.00 83.88 74 ILE A O 1
ATOM 590 N N . PRO A 1 75 ? 8.975 -0.265 0.924 1.00 87.06 75 PRO A N 1
ATOM 591 C CA . PRO A 1 75 ? 10.140 -0.036 0.071 1.00 87.06 75 PRO A CA 1
ATOM 592 C C . PRO A 1 75 ? 10.200 1.403 -0.451 1.00 87.06 75 PRO A C 1
ATOM 594 O O . PRO A 1 75 ? 9.224 1.913 -1.005 1.00 87.06 75 PRO A O 1
ATOM 597 N N . ARG A 1 76 ? 11.353 2.062 -0.301 1.00 84.81 76 ARG A N 1
ATOM 598 C CA . ARG A 1 76 ? 11.578 3.446 -0.752 1.00 84.81 76 ARG A CA 1
ATOM 599 C C . ARG A 1 76 ? 11.269 3.625 -2.226 1.00 84.81 76 ARG A C 1
ATOM 601 O O . ARG A 1 76 ? 10.836 4.695 -2.629 1.00 84.81 76 ARG A O 1
ATOM 608 N N . GLU A 1 77 ? 11.482 2.590 -3.023 1.00 79.25 77 GLU A N 1
ATOM 609 C CA . GLU A 1 77 ? 11.153 2.557 -4.440 1.00 79.25 77 GLU A CA 1
ATOM 610 C C . GLU A 1 77 ? 9.662 2.836 -4.677 1.00 79.25 77 GLU A C 1
ATOM 612 O O . GLU A 1 77 ? 9.338 3.576 -5.594 1.00 79.25 77 GLU A O 1
ATOM 617 N N . LEU A 1 78 ? 8.751 2.353 -3.824 1.00 77.25 78 LEU A N 1
ATOM 618 C CA . LEU A 1 78 ? 7.322 2.672 -3.942 1.00 77.25 78 LEU A CA 1
ATOM 619 C C . LEU A 1 78 ? 7.010 4.133 -3.585 1.00 77.25 78 LEU A C 1
ATOM 621 O O . LEU A 1 78 ? 6.111 4.726 -4.177 1.00 77.25 78 LEU A O 1
ATOM 625 N N . ILE A 1 79 ? 7.759 4.721 -2.646 1.00 75.12 79 ILE A N 1
ATOM 626 C CA . ILE A 1 79 ? 7.565 6.102 -2.173 1.00 75.12 79 ILE A CA 1
ATOM 627 C C . ILE A 1 79 ? 8.141 7.115 -3.166 1.00 75.12 79 ILE A C 1
ATOM 629 O O . ILE A 1 79 ? 7.504 8.110 -3.497 1.00 75.12 79 ILE A O 1
ATOM 633 N N . ASN A 1 80 ? 9.364 6.869 -3.633 1.00 66.06 80 ASN A N 1
ATOM 634 C CA . ASN A 1 80 ? 10.199 7.876 -4.281 1.00 66.06 80 ASN A CA 1
ATOM 635 C C . ASN A 1 80 ? 9.754 8.281 -5.683 1.00 66.06 80 ASN A C 1
ATOM 637 O O . ASN A 1 80 ? 10.269 9.272 -6.190 1.00 66.06 80 ASN A O 1
ATOM 641 N N . ALA A 1 81 ? 8.870 7.538 -6.338 1.00 54.00 81 ALA A N 1
ATOM 642 C CA . ALA A 1 81 ? 8.638 7.775 -7.762 1.00 54.00 81 ALA A CA 1
ATOM 643 C C . ALA A 1 81 ? 7.190 7.942 -8.173 1.00 54.00 81 ALA A C 1
ATOM 645 O O . ALA A 1 81 ? 6.928 7.893 -9.375 1.00 54.00 81 ALA A O 1
ATOM 646 N N . ASP A 1 82 ? 6.241 8.034 -7.238 1.00 60.38 82 ASP A N 1
ATOM 647 C CA . ASP A 1 82 ? 4.834 7.929 -7.639 1.00 60.38 82 ASP A CA 1
ATOM 648 C C . ASP A 1 82 ? 4.678 6.666 -8.547 1.00 60.38 82 ASP A C 1
ATOM 650 O O . ASP A 1 82 ? 4.030 6.704 -9.599 1.00 60.38 82 ASP A O 1
ATOM 654 N N . PHE A 1 83 ? 5.417 5.581 -8.191 1.00 56.88 83 PHE A N 1
ATOM 655 C CA . PHE A 1 83 ? 6.048 4.602 -9.118 1.00 56.88 83 PHE A CA 1
ATOM 656 C C . PHE A 1 83 ? 5.012 3.842 -9.963 1.00 56.88 83 PHE A C 1
ATOM 658 O O . PHE A 1 83 ? 5.320 3.213 -10.960 1.00 56.88 83 PHE A O 1
ATOM 665 N N . PHE A 1 84 ? 3.736 3.877 -9.596 1.00 57.25 84 PHE A N 1
ATOM 666 C CA . PHE A 1 84 ? 2.680 3.255 -10.394 1.00 57.25 84 PHE A CA 1
ATOM 667 C C . PHE A 1 84 ? 1.590 4.210 -10.826 1.00 57.25 84 PHE A C 1
ATOM 669 O O . PHE A 1 84 ? 0.793 3.863 -11.691 1.00 57.25 84 PHE A O 1
ATOM 676 N N . LYS A 1 85 ? 1.601 5.444 -10.328 1.00 60.69 85 LYS A N 1
ATOM 677 C CA . LYS A 1 85 ? 0.686 6.483 -10.776 1.00 60.69 85 LYS A CA 1
ATOM 678 C C . LYS A 1 85 ? 1.073 6.976 -12.168 1.00 60.69 85 LYS A C 1
ATOM 680 O O . LYS A 1 85 ? 0.248 6.928 -13.071 1.00 60.69 85 LYS A O 1
ATOM 685 N N . GLN A 1 86 ? 2.342 7.323 -12.391 1.00 57.62 86 GLN A N 1
ATOM 686 C CA . GLN A 1 86 ? 2.801 7.783 -13.711 1.00 57.62 86 GLN A CA 1
ATOM 687 C C . GLN A 1 86 ? 2.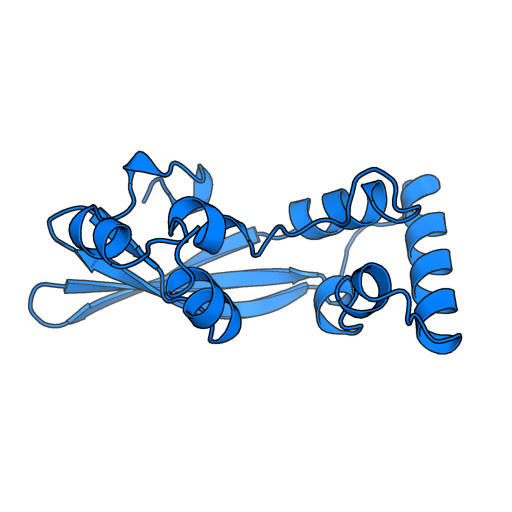773 6.672 -14.767 1.00 57.62 86 GLN A C 1
ATOM 689 O O . GLN A 1 86 ? 2.410 6.920 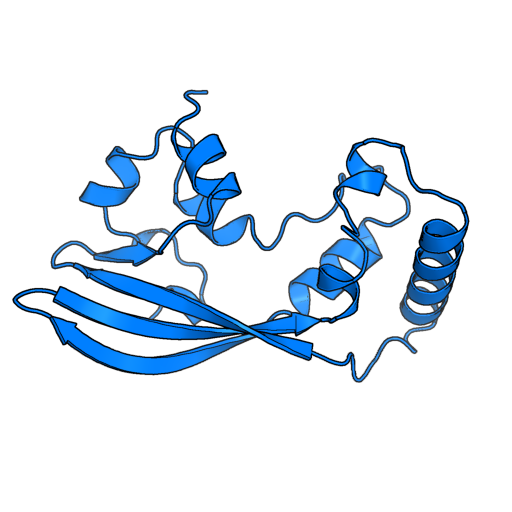-15.915 1.00 57.62 86 GLN A O 1
ATOM 694 N N . ALA A 1 87 ? 3.111 5.438 -14.379 1.00 55.12 87 ALA A N 1
ATOM 695 C CA . ALA A 1 87 ? 3.020 4.271 -15.253 1.00 55.12 87 ALA A CA 1
ATOM 696 C C . ALA A 1 87 ? 1.566 3.939 -15.630 1.00 55.12 87 ALA A C 1
ATOM 698 O O . ALA A 1 87 ? 1.293 3.650 -16.793 1.00 55.12 87 ALA A O 1
ATOM 699 N N . LYS A 1 88 ? 0.624 4.052 -14.684 1.00 58.50 88 LYS A N 1
ATOM 700 C CA . LYS A 1 88 ? -0.820 3.913 -14.935 1.00 58.50 88 LYS A CA 1
ATOM 701 C C . LYS A 1 88 ? -1.377 5.047 -15.801 1.00 58.50 88 LYS A C 1
ATOM 703 O O . LYS A 1 88 ? -2.289 4.819 -16.585 1.00 58.50 88 LYS A O 1
ATOM 708 N N . GLU A 1 89 ? -0.818 6.250 -15.691 1.00 66.88 89 GLU A N 1
ATOM 709 C CA . GLU A 1 89 ? -1.191 7.415 -16.503 1.00 66.88 89 GLU A CA 1
ATOM 710 C C . GLU A 1 89 ? -0.465 7.479 -17.863 1.00 66.88 89 GLU A C 1
ATOM 712 O O . GLU A 1 89 ? -0.757 8.367 -18.664 1.00 66.88 89 GLU A O 1
ATOM 717 N N . GLY A 1 90 ? 0.476 6.564 -18.137 1.00 64.38 90 GLY A N 1
ATOM 718 C CA . GLY A 1 90 ? 1.277 6.538 -19.368 1.00 64.38 90 GLY A CA 1
ATOM 719 C C . GLY A 1 90 ? 2.295 7.682 -19.494 1.00 64.38 90 GLY A C 1
ATOM 720 O O . GLY A 1 90 ? 2.789 7.946 -20.588 1.00 64.38 90 GLY A O 1
ATOM 721 N N . LYS A 1 91 ? 2.613 8.373 -18.394 1.00 67.38 91 LYS A N 1
ATOM 722 C CA . LYS A 1 91 ? 3.411 9.614 -18.354 1.00 67.38 91 LYS A CA 1
ATOM 723 C C . LYS A 1 91 ? 4.732 9.452 -17.597 1.00 67.38 91 LYS A C 1
ATOM 725 O O . LYS A 1 91 ? 5.111 10.320 -16.821 1.00 67.38 91 LYS A O 1
ATOM 730 N N . ILE A 1 92 ? 5.426 8.333 -17.793 1.00 70.75 92 ILE A N 1
ATOM 731 C CA . ILE A 1 92 ? 6.742 8.121 -17.175 1.00 70.75 92 ILE A CA 1
ATOM 732 C C . ILE A 1 92 ? 7.783 8.980 -17.903 1.00 70.75 92 ILE A C 1
ATOM 734 O O . ILE A 1 92 ? 8.081 8.712 -19.074 1.00 70.75 92 ILE A O 1
ATOM 738 N N . ASP A 1 93 ? 8.337 9.979 -17.214 1.00 75.62 93 ASP A N 1
ATOM 739 C CA . ASP A 1 93 ? 9.464 10.764 -17.730 1.00 75.62 93 ASP A CA 1
ATOM 740 C C . ASP A 1 93 ? 10.764 9.937 -17.806 1.00 75.62 93 ASP A C 1
ATOM 742 O O . ASP A 1 93 ? 10.867 8.837 -17.259 1.00 75.62 93 ASP A O 1
ATOM 746 N N . ASP A 1 94 ? 11.773 10.449 -18.510 1.00 79.31 94 ASP A N 1
ATOM 747 C CA . ASP A 1 94 ? 13.013 9.704 -18.760 1.00 79.31 94 ASP A CA 1
ATOM 748 C C . ASP A 1 94 ? 13.807 9.400 -17.482 1.00 79.31 94 ASP A C 1
ATOM 750 O O . ASP A 1 94 ? 14.423 8.335 -17.371 1.00 79.31 94 ASP A O 1
ATOM 754 N N . ALA A 1 95 ? 13.773 10.306 -16.500 1.00 75.19 95 ALA A N 1
ATOM 755 C CA . ALA A 1 95 ? 14.478 10.131 -15.236 1.00 75.19 95 ALA A CA 1
ATOM 756 C C . ALA A 1 95 ? 13.870 8.973 -14.444 1.00 75.19 95 ALA A C 1
ATOM 758 O O . ALA A 1 95 ? 14.586 8.076 -13.993 1.00 75.19 95 ALA A O 1
ATOM 759 N N . HIS A 1 96 ? 12.545 8.944 -14.343 1.00 75.69 96 HIS A N 1
ATOM 760 C CA . HIS A 1 96 ? 11.832 7.861 -13.702 1.00 75.69 96 HIS A CA 1
ATOM 761 C C . HIS A 1 96 ? 12.003 6.564 -14.501 1.00 75.69 96 HIS A C 1
ATOM 763 O O . HIS A 1 96 ? 12.359 5.548 -13.904 1.00 75.69 96 HIS A O 1
ATOM 769 N N . ARG A 1 97 ? 11.876 6.583 -15.839 1.00 79.81 97 ARG A N 1
ATOM 770 C CA . ARG A 1 97 ? 12.065 5.410 -16.726 1.00 79.81 97 ARG A CA 1
ATOM 771 C C . ARG A 1 97 ? 13.395 4.701 -16.487 1.00 79.81 97 ARG A C 1
ATOM 773 O O . ARG A 1 97 ? 13.419 3.475 -16.383 1.00 79.81 97 ARG A O 1
ATOM 780 N N . ALA A 1 98 ? 14.486 5.452 -16.349 1.00 82.62 98 ALA A N 1
ATOM 781 C CA . ALA A 1 98 ? 15.797 4.886 -16.043 1.00 82.62 98 ALA A CA 1
ATOM 782 C C . ALA A 1 98 ? 15.808 4.143 -14.693 1.00 82.62 98 ALA A C 1
ATOM 784 O O . ALA A 1 98 ? 16.410 3.071 -14.573 1.00 82.62 98 ALA A O 1
ATOM 785 N N . VAL A 1 99 ? 15.100 4.667 -13.687 1.00 82.56 99 VAL A N 1
ATOM 786 C CA . VAL A 1 99 ? 14.929 3.993 -12.392 1.00 82.56 99 VAL A CA 1
ATOM 787 C C . VAL A 1 99 ? 14.108 2.709 -12.548 1.00 82.56 99 VAL A C 1
ATOM 789 O O . VAL A 1 99 ? 14.550 1.669 -12.057 1.00 82.56 99 VAL A O 1
ATOM 792 N N . TYR A 1 100 ? 12.983 2.729 -13.280 1.00 81.31 100 TYR A N 1
ATOM 793 C CA . TYR A 1 100 ? 12.185 1.518 -13.552 1.00 81.31 100 TYR A CA 1
ATOM 794 C C . TYR A 1 100 ? 13.017 0.429 -14.218 1.00 81.31 100 TYR A C 1
ATOM 796 O O . TYR A 1 100 ? 13.020 -0.711 -13.760 1.00 81.31 100 TYR A O 1
ATOM 804 N N . GLN A 1 101 ? 13.755 0.771 -15.273 1.00 87.06 101 GLN A N 1
ATOM 805 C CA . GLN A 1 101 ? 14.567 -0.191 -16.015 1.00 87.06 101 GLN A CA 1
ATOM 806 C C . GLN A 1 101 ? 15.683 -0.780 -15.154 1.00 87.06 101 GLN A C 1
ATOM 808 O O . GLN A 1 101 ? 15.918 -1.990 -15.188 1.00 87.06 101 GLN A O 1
ATOM 813 N N . ARG A 1 102 ? 16.337 0.048 -14.331 1.00 88.44 102 ARG A N 1
ATOM 814 C CA . ARG A 1 102 ? 17.346 -0.426 -13.381 1.00 88.44 102 ARG A CA 1
ATOM 815 C C . ARG A 1 102 ? 16.744 -1.401 -12.370 1.00 88.44 102 ARG A C 1
ATOM 817 O O . ARG A 1 102 ? 17.308 -2.474 -12.166 1.00 88.44 102 ARG A O 1
ATOM 824 N N . LEU A 1 103 ? 15.613 -1.056 -11.752 1.00 88.44 103 LEU A N 1
ATOM 825 C CA . LEU A 1 103 ? 14.944 -1.928 -10.783 1.00 88.44 103 LEU A CA 1
ATOM 826 C C . LEU A 1 103 ? 14.447 -3.218 -11.432 1.00 88.44 103 LEU A C 1
ATOM 828 O O . LEU A 1 103 ? 14.651 -4.293 -10.874 1.00 88.44 103 LEU A O 1
ATOM 832 N N . LYS A 1 104 ? 13.875 -3.131 -12.636 1.00 89.50 104 LYS A N 1
ATOM 833 C CA . LYS A 1 104 ? 13.434 -4.296 -13.403 1.00 89.50 104 LYS A CA 1
ATOM 834 C C . LYS A 1 104 ? 14.608 -5.224 -13.711 1.00 89.50 104 LYS A C 1
ATOM 836 O O . LYS A 1 104 ? 14.509 -6.419 -13.477 1.00 89.50 104 LYS A O 1
ATOM 841 N N . SER A 1 105 ? 15.744 -4.685 -14.154 1.00 92.19 105 SER A N 1
ATOM 842 C CA . SER A 1 105 ? 16.949 -5.480 -14.420 1.00 92.19 105 SER A CA 1
ATOM 843 C C . SER A 1 105 ? 17.476 -6.177 -13.157 1.00 92.19 105 SER A C 1
ATOM 845 O O . SER A 1 105 ? 17.849 -7.354 -13.192 1.00 92.19 105 SER A O 1
ATOM 847 N N . LEU A 1 106 ? 17.466 -5.488 -12.010 1.00 91.94 106 LEU A N 1
ATOM 848 C CA . LEU A 1 106 ? 17.825 -6.089 -10.722 1.00 91.94 106 LEU A CA 1
ATOM 849 C C . LEU A 1 106 ? 16.839 -7.190 -10.313 1.00 91.94 106 LEU A C 1
ATOM 851 O O . LEU A 1 106 ? 17.267 -8.239 -9.835 1.00 91.94 106 LEU A O 1
ATOM 855 N N . TYR A 1 107 ? 15.542 -6.979 -10.528 1.00 91.12 107 TYR A N 1
ATOM 856 C CA . TYR A 1 107 ? 14.501 -7.965 -10.249 1.00 91.12 107 TYR A CA 1
ATOM 857 C C . TYR A 1 107 ? 14.638 -9.206 -11.140 1.00 91.12 107 TYR A C 1
ATOM 859 O O . TYR A 1 107 ? 14.760 -10.317 -10.625 1.00 91.12 107 TYR A O 1
ATOM 867 N N . ASP A 1 108 ? 14.732 -9.019 -12.459 1.00 92.25 108 ASP A N 1
ATOM 868 C CA . ASP A 1 108 ? 14.873 -10.097 -13.444 1.00 92.25 108 ASP A CA 1
ATOM 869 C C . ASP A 1 108 ? 16.145 -10.930 -13.185 1.00 92.25 108 ASP A C 1
ATOM 871 O O . ASP A 1 108 ? 16.154 -12.150 -13.354 1.00 92.25 108 ASP A O 1
ATOM 875 N N . SER A 1 109 ? 17.220 -10.286 -12.713 1.00 93.88 109 SER A N 1
ATOM 876 C CA . SER A 1 109 ? 18.475 -10.953 -12.337 1.00 93.88 109 SER A CA 1
ATOM 877 C C . SER A 1 109 ? 18.497 -11.515 -10.910 1.00 93.88 109 SER A C 1
ATOM 879 O O . SER A 1 109 ? 19.524 -12.055 -10.494 1.00 93.88 109 SER A O 1
ATOM 881 N N . ARG A 1 110 ? 17.389 -11.415 -10.158 1.00 89.62 110 ARG A N 1
ATOM 882 C CA . ARG A 1 110 ? 17.256 -11.829 -8.745 1.00 89.62 110 ARG A CA 1
ATOM 883 C C . ARG A 1 110 ? 18.271 -11.164 -7.805 1.00 89.62 110 ARG A C 1
ATOM 885 O O . ARG A 1 110 ? 18.652 -11.727 -6.781 1.00 89.62 110 ARG A O 1
ATOM 892 N N . LYS A 1 111 ? 18.723 -9.965 -8.166 1.00 90.50 111 LYS A N 1
ATOM 893 C CA . LYS A 1 111 ? 19.649 -9.125 -7.392 1.00 90.50 111 LYS A CA 1
ATOM 894 C C . LYS A 1 111 ? 18.947 -7.979 -6.673 1.00 90.50 111 LYS A C 1
ATOM 896 O O . LYS A 1 111 ? 19.603 -7.225 -5.962 1.00 90.50 111 LYS A O 1
ATOM 901 N N . LEU A 1 112 ? 17.638 -7.830 -6.862 1.00 87.19 112 LEU A N 1
ATOM 902 C CA . LEU A 1 112 ? 16.831 -6.901 -6.088 1.00 87.19 112 LEU A CA 1
ATOM 903 C C . LEU A 1 112 ? 16.582 -7.512 -4.705 1.00 87.19 112 LEU A C 1
ATOM 905 O O . LEU A 1 112 ? 15.680 -8.322 -4.530 1.00 87.19 112 LEU A O 1
ATOM 909 N N . ASN A 1 113 ? 17.446 -7.186 -3.748 1.00 81.81 113 ASN A N 1
ATOM 910 C CA . ASN A 1 113 ? 17.350 -7.622 -2.360 1.00 81.81 113 ASN A CA 1
ATOM 911 C C . ASN A 1 113 ? 17.732 -6.474 -1.416 1.00 81.81 113 ASN A C 1
ATOM 913 O O . ASN A 1 113 ? 18.301 -5.471 -1.843 1.00 81.81 113 ASN A O 1
ATOM 917 N N . GLY A 1 114 ? 17.389 -6.611 -0.131 1.00 80.75 114 GLY A N 1
ATOM 918 C CA . GLY A 1 114 ? 17.767 -5.622 0.884 1.00 80.75 114 GLY A CA 1
ATOM 919 C C . GLY A 1 114 ? 17.225 -4.218 0.604 1.00 80.75 114 GLY A C 1
ATOM 920 O O . GLY A 1 114 ? 17.925 -3.239 0.854 1.00 80.75 114 GLY A O 1
ATOM 921 N N . LEU A 1 115 ? 16.005 -4.126 0.060 1.00 86.12 115 LEU A N 1
ATOM 922 C CA . LEU A 1 115 ? 15.347 -2.854 -0.235 1.00 86.12 115 LEU A CA 1
ATOM 923 C C . LEU A 1 115 ? 15.331 -1.971 1.013 1.00 86.12 115 LEU A C 1
ATOM 925 O O . LEU A 1 115 ? 14.926 -2.411 2.093 1.00 86.12 115 LEU A O 1
ATOM 929 N N . ALA A 1 116 ? 15.758 -0.720 0.861 1.00 88.69 116 ALA A N 1
ATOM 930 C CA . ALA A 1 116 ? 15.612 0.264 1.920 1.00 88.69 116 ALA A CA 1
ATOM 931 C C . ALA A 1 116 ? 14.117 0.531 2.124 1.00 88.69 116 ALA A C 1
ATOM 933 O O . ALA A 1 116 ? 13.401 0.788 1.158 1.00 88.69 116 ALA A O 1
ATOM 934 N N . LYS A 1 117 ? 13.645 0.473 3.371 1.00 88.88 117 LYS A N 1
ATOM 935 C CA . LYS A 1 117 ? 12.236 0.695 3.711 1.00 88.88 117 LYS A CA 1
ATOM 936 C C . LYS A 1 117 ? 12.093 1.934 4.581 1.00 88.88 117 LYS A C 1
ATOM 938 O O . LYS A 1 117 ? 12.948 2.187 5.428 1.00 88.88 117 LYS A O 1
ATOM 943 N N . GLU A 1 118 ? 11.014 2.672 4.380 1.00 88.06 118 GLU A N 1
ATOM 944 C CA . GLU A 1 118 ? 10.615 3.781 5.245 1.00 88.06 118 GLU A CA 1
ATOM 945 C C . GLU A 1 118 ? 9.383 3.389 6.056 1.00 88.06 118 GLU A C 1
ATOM 947 O O . GLU A 1 118 ? 8.493 2.713 5.525 1.00 88.06 118 GLU A O 1
ATOM 952 N N . PRO A 1 119 ? 9.316 3.801 7.330 1.00 87.31 119 PRO A N 1
ATOM 953 C CA . PRO A 1 119 ? 8.134 3.594 8.136 1.00 87.31 119 PRO A CA 1
ATOM 954 C C . PRO A 1 119 ? 7.053 4.619 7.771 1.00 87.31 119 PRO A C 1
ATOM 956 O O . PRO A 1 119 ? 7.284 5.827 7.767 1.00 87.31 119 PRO A O 1
ATOM 959 N N . ASN A 1 120 ? 5.847 4.123 7.546 1.00 84.19 120 ASN A N 1
ATOM 960 C CA . ASN A 1 120 ? 4.607 4.878 7.536 1.00 84.19 120 ASN A CA 1
ATOM 961 C C . ASN A 1 120 ? 3.773 4.450 8.750 1.00 84.19 120 ASN A C 1
ATOM 963 O O . ASN A 1 120 ? 3.748 3.269 9.097 1.00 84.19 120 ASN A O 1
ATOM 967 N N . TYR A 1 121 ? 3.106 5.391 9.416 1.00 83.56 121 TYR A N 1
ATOM 968 C CA . TYR A 1 121 ? 2.326 5.101 10.620 1.00 83.56 121 TYR A CA 1
ATOM 969 C C . TYR A 1 121 ? 0.878 5.523 10.423 1.00 83.56 121 TYR A C 1
ATOM 971 O O . TYR A 1 121 ? 0.609 6.665 10.059 1.00 83.56 121 TYR A O 1
ATOM 979 N N . PHE A 1 122 ? -0.048 4.625 10.739 1.00 80.56 122 PHE A N 1
ATOM 980 C CA . PHE A 1 122 ? -1.482 4.898 10.704 1.00 80.56 122 PHE A CA 1
ATOM 981 C C . PHE A 1 122 ? -2.189 4.242 11.886 1.00 80.56 122 PHE A C 1
ATOM 983 O O . PHE A 1 122 ? -1.667 3.313 12.514 1.00 80.56 122 PHE A O 1
ATOM 990 N N . ASN A 1 123 ? -3.379 4.738 12.218 1.00 83.56 123 ASN A N 1
ATOM 991 C CA . ASN A 1 123 ? -4.144 4.225 13.344 1.00 83.56 123 ASN A CA 1
ATOM 992 C C . ASN A 1 123 ? -5.313 3.378 12.870 1.00 83.56 123 ASN A C 1
ATOM 994 O O . ASN A 1 123 ? -6.077 3.760 11.995 1.00 83.56 123 ASN A O 1
ATOM 998 N N . TRP A 1 124 ? -5.509 2.230 13.495 1.00 83.38 124 TRP A N 1
ATOM 999 C CA . TRP A 1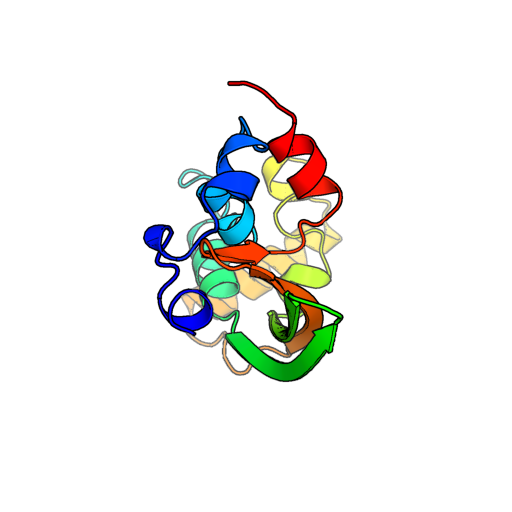 124 ? -6.709 1.426 13.328 1.00 83.38 124 TRP A CA 1
ATOM 1000 C C . TRP A 1 124 ? -7.543 1.504 14.589 1.00 83.38 124 TRP A C 1
ATOM 1002 O O . TRP A 1 124 ? -7.022 1.459 15.702 1.00 83.38 124 TRP A O 1
ATOM 1012 N N . VAL A 1 125 ? -8.852 1.607 14.423 1.00 85.31 125 VAL A N 1
ATOM 1013 C CA . VAL A 1 125 ? -9.785 1.639 15.542 1.00 85.31 125 VAL A CA 1
ATOM 1014 C C . VAL A 1 125 ? -10.460 0.281 15.638 1.00 85.31 125 VAL A C 1
ATOM 1016 O O . VAL A 1 125 ? -11.177 -0.133 14.736 1.00 85.31 125 VAL A O 1
ATOM 1019 N N . VAL A 1 126 ? -10.254 -0.428 16.739 1.00 82.31 126 VAL A N 1
ATOM 1020 C CA . VAL A 1 126 ? -11.004 -1.644 17.052 1.00 82.31 126 VAL A CA 1
ATOM 1021 C C . VAL A 1 126 ? -12.311 -1.235 17.723 1.00 82.31 126 VAL A C 1
ATOM 1023 O O . VAL A 1 126 ? -12.325 -0.611 18.789 1.00 82.31 126 VAL A O 1
ATOM 1026 N N . LEU A 1 127 ? -13.409 -1.572 17.058 1.00 82.12 127 LEU A N 1
ATOM 1027 C CA . LEU A 1 127 ? -14.785 -1.375 17.491 1.00 82.12 127 LEU A CA 1
ATOM 1028 C C . LEU A 1 127 ? -15.355 -2.694 18.030 1.00 82.12 127 LEU A C 1
ATOM 1030 O O . LEU A 1 127 ? -14.769 -3.764 17.863 1.00 82.12 127 LEU A O 1
ATOM 1034 N N . LYS A 1 128 ? -16.531 -2.629 18.666 1.00 82.56 128 LYS A N 1
ATOM 1035 C CA . LYS A 1 128 ? -17.225 -3.822 19.189 1.00 82.56 128 LYS A CA 1
ATOM 1036 C C . LYS A 1 128 ? -17.606 -4.817 18.086 1.00 82.56 128 LYS A C 1
ATOM 1038 O O . LYS A 1 128 ? -17.732 -6.000 18.369 1.00 82.56 128 LYS A O 1
ATOM 1043 N N . ASP A 1 129 ? -17.791 -4.337 16.860 1.00 83.81 129 ASP A N 1
ATOM 1044 C CA . ASP A 1 129 ? -18.211 -5.127 15.704 1.00 83.81 129 ASP A CA 1
ATOM 1045 C C . ASP A 1 129 ? -17.073 -5.422 14.710 1.00 83.81 129 ASP A C 1
ATOM 1047 O O . ASP A 1 129 ? -17.320 -6.087 13.714 1.00 83.81 129 ASP A O 1
ATOM 1051 N N . GLY A 1 130 ? -15.838 -4.970 14.959 1.00 82.81 130 GLY A N 1
ATOM 1052 C CA . GLY A 1 130 ? -14.672 -5.302 14.131 1.00 82.81 130 GLY A CA 1
ATOM 1053 C C . GLY A 1 130 ? -13.631 -4.187 14.045 1.00 82.81 130 GLY A C 1
ATOM 1054 O O . GLY A 1 130 ? -13.651 -3.226 14.813 1.00 82.81 130 GLY A O 1
ATOM 1055 N N . VAL A 1 131 ? -12.691 -4.311 13.109 1.00 81.88 131 VAL A N 1
ATOM 1056 C CA . VAL A 1 131 ? -11.602 -3.345 12.900 1.00 81.88 131 VAL A CA 1
ATOM 1057 C C . VAL A 1 131 ? -11.999 -2.285 11.874 1.00 81.88 131 VAL A C 1
ATOM 1059 O O . VAL A 1 131 ? -12.501 -2.597 10.799 1.00 81.88 131 VAL A O 1
ATOM 1062 N N . ALA A 1 132 ? -11.739 -1.026 12.193 1.00 84.00 132 ALA A N 1
ATOM 1063 C CA . ALA A 1 132 ? -11.938 0.124 11.328 1.00 84.00 132 ALA A CA 1
ATOM 1064 C C . ALA A 1 132 ? -10.571 0.730 10.967 1.00 84.00 132 ALA A C 1
ATOM 1066 O O . ALA A 1 132 ? -9.986 1.435 11.798 1.00 84.00 132 ALA A O 1
ATOM 1067 N N . PRO A 1 133 ? -10.025 0.435 9.777 1.00 77.94 133 PRO A N 1
ATOM 1068 C CA . PRO A 1 133 ? -8.780 1.043 9.335 1.00 77.94 133 PRO A CA 1
ATOM 1069 C C . PRO A 1 133 ? -8.980 2.534 9.042 1.00 77.94 133 PRO A C 1
ATOM 1071 O O . PRO A 1 133 ? -10.016 2.946 8.515 1.00 77.94 133 PRO A O 1
ATOM 1074 N N . GLU A 1 134 ? -7.984 3.350 9.376 1.00 77.69 134 GLU A N 1
ATOM 1075 C CA . GLU A 1 134 ? -7.901 4.725 8.888 1.00 77.69 134 GLU A CA 1
ATOM 1076 C C . GLU A 1 134 ? -7.546 4.701 7.399 1.00 77.69 134 GLU A C 1
ATOM 1078 O O . GLU A 1 134 ? -6.554 4.098 6.994 1.00 77.69 134 GLU A O 1
ATOM 1083 N N . LEU A 1 135 ? -8.394 5.324 6.581 1.00 72.38 135 LEU A N 1
ATOM 1084 C CA . LEU A 1 135 ? -8.201 5.419 5.139 1.00 72.38 135 LEU A CA 1
ATOM 1085 C C . LEU A 1 135 ? -7.453 6.712 4.802 1.00 72.38 135 LEU A C 1
ATOM 1087 O O . LEU A 1 135 ? -7.801 7.786 5.296 1.00 72.38 135 LEU A O 1
ATOM 1091 N N . SER A 1 136 ? -6.470 6.629 3.908 1.00 68.31 136 SER A N 1
ATOM 1092 C CA . SER A 1 136 ? -5.823 7.805 3.317 1.00 68.31 136 SER A CA 1
ATOM 1093 C C . SER A 1 136 ? -6.828 8.666 2.527 1.00 68.31 136 SER A C 1
ATOM 1095 O O . SER A 1 136 ? -7.871 8.166 2.098 1.00 68.31 136 SER A O 1
ATOM 1097 N N . PRO A 1 137 ? -6.527 9.947 2.235 1.00 66.56 137 PRO A N 1
ATOM 1098 C CA . PRO A 1 137 ? -7.414 10.807 1.440 1.00 66.56 137 PRO A CA 1
ATOM 1099 C C . PRO A 1 137 ? -7.801 10.227 0.066 1.00 66.56 137 PRO A C 1
ATOM 1101 O O . PRO A 1 137 ? -8.942 10.371 -0.380 1.00 66.56 137 PRO A O 1
ATOM 1104 N N . GLY A 1 138 ? -6.870 9.533 -0.598 1.00 64.19 138 GLY A N 1
ATOM 1105 C CA . GLY A 1 138 ? -7.141 8.847 -1.864 1.00 64.19 138 GLY A CA 1
ATOM 1106 C C . GLY A 1 138 ? -8.107 7.674 -1.689 1.00 64.19 138 GLY A C 1
ATOM 1107 O O . GLY A 1 138 ? -9.077 7.556 -2.435 1.00 64.19 138 GLY A O 1
ATOM 1108 N N . GLN A 1 139 ? -7.905 6.857 -0.652 1.00 68.81 139 GLN A N 1
ATOM 1109 C CA . GLN A 1 139 ? -8.819 5.763 -0.314 1.00 68.81 139 GLN A CA 1
ATOM 1110 C C . GLN A 1 139 ? -10.189 6.284 0.117 1.00 68.81 139 GLN A C 1
ATOM 1112 O O . GLN A 1 139 ? -11.187 5.715 -0.292 1.00 68.81 139 GLN A O 1
ATOM 1117 N N . LEU A 1 140 ? -10.276 7.387 0.864 1.00 72.38 140 LEU A N 1
ATOM 1118 C CA . LEU A 1 140 ? -11.557 8.018 1.201 1.00 72.38 140 LEU A CA 1
ATOM 1119 C C . LEU A 1 140 ? -12.315 8.464 -0.052 1.00 72.38 140 LEU A C 1
ATOM 1121 O O . LEU A 1 140 ? -13.531 8.310 -0.124 1.00 72.38 140 LEU A O 1
ATOM 1125 N N . THR A 1 141 ? -11.606 8.972 -1.060 1.00 71.50 141 THR A N 1
ATOM 1126 C CA . THR A 1 141 ? -12.226 9.337 -2.340 1.00 71.50 141 THR A CA 1
ATOM 1127 C C . THR A 1 141 ? -12.823 8.113 -3.031 1.00 71.50 141 THR A C 1
ATOM 1129 O O . THR A 1 141 ? -13.980 8.158 -3.433 1.00 71.50 141 THR A O 1
ATOM 1132 N N . LEU A 1 142 ? -12.076 7.008 -3.101 1.00 69.25 142 LEU A N 1
ATOM 1133 C CA . LEU A 1 142 ? -12.555 5.740 -3.663 1.00 69.25 142 LEU A CA 1
ATOM 1134 C C . LEU A 1 142 ? -13.677 5.110 -2.816 1.00 69.25 142 LEU A C 1
ATOM 1136 O O . LEU A 1 142 ? -14.620 4.549 -3.354 1.00 69.25 142 LEU A O 1
ATOM 1140 N N . CYS A 1 143 ? -13.613 5.246 -1.493 1.00 72.25 143 CYS A N 1
ATOM 1141 C CA . CYS A 1 143 ? -14.623 4.769 -0.549 1.00 72.25 143 CYS A CA 1
ATOM 1142 C C . CYS A 1 143 ? -15.982 5.400 -0.794 1.00 72.25 143 CYS A C 1
ATOM 1144 O O . CYS A 1 143 ? -16.998 4.716 -0.732 1.00 72.25 143 CYS A O 1
ATOM 1146 N N . ASN A 1 144 ? -15.977 6.695 -1.104 1.00 75.38 144 ASN A N 1
ATOM 1147 C CA . ASN A 1 144 ? -17.174 7.477 -1.370 1.00 75.38 144 ASN A CA 1
ATOM 1148 C C . ASN A 1 144 ? -17.681 7.336 -2.813 1.00 75.38 144 ASN A C 1
ATOM 1150 O O . ASN A 1 144 ? -18.742 7.873 -3.128 1.00 75.38 144 ASN A O 1
ATOM 1154 N N . GLN A 1 145 ? -16.948 6.646 -3.690 1.00 69.88 145 GLN A N 1
ATOM 1155 C CA . GLN A 1 145 ? -17.434 6.315 -5.024 1.00 69.88 145 GLN A CA 1
ATOM 1156 C C . GLN A 1 145 ? -18.355 5.096 -4.920 1.00 69.88 145 GLN A C 1
ATOM 1158 O O . GLN A 1 145 ? -17.955 4.030 -4.460 1.00 69.88 145 GLN A O 1
ATOM 1163 N N . SER A 1 146 ? -19.613 5.271 -5.313 1.00 53.41 146 SER A N 1
ATOM 1164 C CA . SER A 1 146 ? -20.515 4.161 -5.612 1.00 53.41 146 SER A CA 1
ATOM 1165 C C . SER A 1 146 ? -20.119 3.551 -6.957 1.00 53.41 146 SER A C 1
ATOM 1167 O O . SER A 1 146 ? -19.942 4.314 -7.910 1.00 53.41 146 SER A O 1
ATOM 1169 N N . GLU A 1 147 ? -19.968 2.221 -7.013 1.00 52.94 147 GLU A N 1
ATOM 1170 C CA . GLU A 1 147 ? -19.934 1.472 -8.287 1.00 52.94 147 GLU A CA 1
ATOM 1171 C C . GLU A 1 147 ? -21.130 1.838 -9.182 1.00 52.94 147 GLU A C 1
ATOM 1173 O O . GLU A 1 147 ? -22.246 2.043 -8.641 1.00 52.94 147 GLU A O 1
#

Sequence (147 aa):
MGYLNTHDSHLLSPSISAKCPGGIDKLAMLEHNPLPPDNEYYALSQYLYGEITYKIRSERKDGDRIIVTVEQMIPRELINADFFKQAKEGKIDDAHRAVYQRLKSLYDSRKLNGLAKEPNYFNWVVLKDGVAPELSPGQLTLCNQSE

pLDDT: mean 76.21, std 11.49, range [46.34, 93.88]

Foldseek 3Di:
DCCQPPLPCQQAFPVQQVLFLLGVSCQVCCCLVAADPPQPCRVVSNVQSVPKHKDFDDWDDDPQKIKTKMKIWHQVLVVVQCLRVCSNVVNQDPVSVVVSVVSVVCVVVVNPDPGHTDIDIFIWIQDPRHIRGDGDPVSVVSRPDHD

Radius of gyration: 17.07 Å; chains: 1; bounding box: 41×23×45 Å

Secondary structure (DSSP, 8-state):
--HHHH--GGGB-HHHHTT-TT-HHHHHHTT--PPPTTSTTHHHHHHHHHT-EEEEEEEEEETTEEEEEEEEEEEHHHHHTTTTHHHHTT---HHHHHHHHHHHHHHHTT---S--EEEEEEEEEEETTEEEEPPPHHHHHHHT---

Organism: NCBI:txid82981